Protein AF-A0A9P5M8I9-F1 (afdb_monomer_lite)

Foldseek 3Di:
DQQQDQPAAFLLPSLVVVVVVLLVVQVVCPQPEAEAAEDFAFQDCPPHHHNYPNHDRRLRRRVSNLVSCQVCVVVQQPSGHDRGYYYDYHEQECVVPPRRHCAYNVRHGSHDDDDDDD

pLDDT: mean 92.68, std 5.72, range [70.19, 98.5]

Secondary structure (DSSP, 8-state):
-GGGSTT---GGG-HHHHHHHHHHHHHHTTT--EEEEEE---SSSSS---SSTT---SHHHHHHHHHHHHHTHHHHHHHSSTT-EEEEES-SBTTTSTTT-SB-TTS-BSS-------

Structure (mmCIF, N/CA/C/O backbone):
data_AF-A0A9P5M8I9-F1
#
_entry.id   AF-A0A9P5M8I9-F1
#
loop_
_atom_site.group_PDB
_atom_site.id
_atom_site.type_symbol
_atom_site.label_atom_id
_atom_site.label_alt_id
_atom_site.label_comp_id
_atom_site.label_asym_id
_atom_site.label_entity_id
_atom_site.label_seq_id
_atom_site.pdbx_PDB_ins_code
_atom_site.Cartn_x
_atom_site.Cartn_y
_atom_site.Cartn_z
_atom_site.occupancy
_atom_site.B_iso_or_equiv
_atom_site.auth_seq_id
_atom_site.auth_comp_id
_atom_site.auth_asym_id
_atom_site.auth_atom_id
_atom_site.pdbx_PDB_model_num
ATOM 1 N N . LEU A 1 1 ? 3.086 4.952 5.890 1.00 80.50 1 LEU A N 1
ATOM 2 C CA . LEU A 1 1 ? 3.570 4.761 4.497 1.00 80.50 1 LEU A CA 1
ATOM 3 C C . LEU A 1 1 ? 4.661 3.689 4.484 1.00 80.50 1 LEU A C 1
ATOM 5 O O . LEU A 1 1 ? 5.809 4.020 4.764 1.00 80.50 1 LEU A O 1
ATOM 9 N N . PRO A 1 2 ? 4.334 2.416 4.199 1.00 94.44 2 PRO A N 1
ATOM 10 C CA . PRO A 1 2 ? 5.275 1.305 4.375 1.00 94.44 2 PRO A CA 1
ATOM 11 C C . PRO A 1 2 ? 6.590 1.431 3.600 1.00 94.44 2 PRO A C 1
ATOM 13 O O . PRO A 1 2 ? 7.622 1.040 4.127 1.00 94.44 2 PRO A O 1
ATOM 16 N N . PHE A 1 3 ? 6.592 2.037 2.406 1.00 96.31 3 PHE A N 1
ATOM 17 C CA . PHE A 1 3 ? 7.821 2.260 1.630 1.00 96.31 3 PHE A CA 1
ATOM 18 C C . PHE A 1 3 ? 8.871 3.104 2.373 1.00 96.31 3 PHE A C 1
ATOM 20 O O . PHE A 1 3 ? 10.069 2.880 2.214 1.00 96.31 3 PHE A O 1
ATOM 27 N N . LEU A 1 4 ? 8.440 4.057 3.203 1.00 94.06 4 LEU A N 1
ATOM 28 C CA . LEU A 1 4 ? 9.334 4.946 3.953 1.00 94.06 4 LEU A CA 1
ATOM 29 C C . LEU A 1 4 ? 9.826 4.324 5.270 1.00 94.06 4 LEU A C 1
ATOM 31 O O . LEU A 1 4 ? 10.672 4.910 5.940 1.00 94.06 4 LEU A O 1
ATOM 35 N N . SER A 1 5 ? 9.321 3.146 5.645 1.00 94.50 5 SER A N 1
ATOM 36 C CA . SER A 1 5 ? 9.753 2.446 6.855 1.00 94.50 5 SER A CA 1
ATOM 37 C C . SER A 1 5 ? 11.212 1.990 6.753 1.00 94.50 5 SER A C 1
ATOM 39 O O . SER A 1 5 ? 11.666 1.523 5.707 1.00 94.50 5 SER A O 1
ATOM 41 N N . GLY A 1 6 ? 11.930 2.020 7.880 1.00 95.38 6 GLY A N 1
ATOM 42 C CA . GLY A 1 6 ? 13.270 1.432 7.996 1.00 95.38 6 GLY A CA 1
ATOM 43 C C . GLY A 1 6 ? 13.301 -0.093 7.811 1.00 95.38 6 GLY A C 1
ATOM 44 O O . GLY A 1 6 ? 14.369 -0.655 7.590 1.00 95.38 6 GLY A O 1
ATOM 45 N N . SER A 1 7 ? 12.145 -0.766 7.857 1.00 95.38 7 SER A N 1
ATOM 46 C CA . SER A 1 7 ? 12.003 -2.209 7.613 1.00 95.38 7 SER A CA 1
ATOM 47 C C . SER A 1 7 ? 11.470 -2.561 6.217 1.00 95.38 7 SER A C 1
ATOM 49 O O . SER A 1 7 ? 11.213 -3.732 5.940 1.00 95.38 7 SER A O 1
ATOM 51 N N . ALA A 1 8 ? 11.291 -1.578 5.329 1.00 97.69 8 ALA A N 1
ATOM 52 C CA . ALA A 1 8 ? 10.683 -1.793 4.019 1.00 97.69 8 ALA A CA 1
ATOM 53 C C . ALA A 1 8 ? 11.504 -2.742 3.124 1.00 97.69 8 ALA A C 1
ATOM 55 O O . ALA A 1 8 ? 12.734 -2.649 3.065 1.00 97.69 8 ALA A O 1
ATOM 56 N N . THR A 1 9 ? 10.817 -3.626 2.391 1.00 98.38 9 THR A N 1
ATOM 57 C CA . THR A 1 9 ? 11.413 -4.526 1.384 1.00 98.38 9 THR A CA 1
ATOM 58 C C . THR A 1 9 ? 10.666 -4.448 0.051 1.00 98.38 9 THR A C 1
ATOM 60 O O . THR A 1 9 ? 11.119 -3.797 -0.880 1.00 98.38 9 THR A O 1
ATOM 63 N N . THR A 1 10 ? 9.480 -5.039 -0.053 1.00 98.50 10 THR A N 1
ATOM 64 C CA . THR A 1 10 ? 8.616 -4.993 -1.244 1.00 98.50 10 THR A CA 1
ATOM 65 C C . THR A 1 10 ? 7.193 -4.650 -0.833 1.00 98.50 10 THR A C 1
ATOM 67 O O . THR A 1 10 ? 6.816 -4.852 0.323 1.00 98.50 10 THR A O 1
ATOM 70 N N . GLY A 1 11 ? 6.383 -4.157 -1.771 1.00 97.94 11 GLY A N 1
ATOM 71 C CA . GLY A 1 11 ? 4.992 -3.823 -1.468 1.00 97.94 11 GLY A CA 1
ATOM 72 C C . GLY A 1 11 ? 4.157 -5.031 -1.050 1.00 97.94 11 GLY A C 1
ATOM 73 O O . GLY A 1 11 ? 3.353 -4.920 -0.132 1.00 97.94 11 GLY A O 1
ATOM 74 N N . SER A 1 12 ? 4.421 -6.212 -1.615 1.00 98.19 12 SER A N 1
ATOM 75 C CA . SER A 1 12 ? 3.762 -7.463 -1.215 1.00 98.19 12 SER A CA 1
ATOM 76 C C . SER A 1 12 ? 4.118 -7.923 0.205 1.00 98.19 12 SER A C 1
ATOM 78 O O . SER A 1 12 ? 3.385 -8.703 0.801 1.00 98.19 12 SER A O 1
ATOM 80 N N . ALA A 1 13 ? 5.233 -7.449 0.767 1.00 98.19 13 ALA A N 1
ATOM 81 C CA . ALA A 1 13 ? 5.677 -7.788 2.120 1.00 98.19 13 ALA A CA 1
ATOM 82 C C . ALA A 1 13 ? 5.304 -6.719 3.164 1.00 98.19 13 ALA A C 1
ATOM 84 O O . ALA A 1 13 ? 5.739 -6.794 4.312 1.00 98.19 13 ALA A O 1
ATOM 85 N N . ALA A 1 14 ? 4.527 -5.703 2.784 1.00 97.69 14 ALA A N 1
ATOM 86 C CA . ALA A 1 14 ? 4.284 -4.531 3.619 1.00 97.69 14 ALA A CA 1
ATOM 87 C C . ALA A 1 14 ? 3.163 -4.706 4.661 1.00 97.69 14 ALA A C 1
ATOM 89 O O . ALA A 1 14 ? 3.017 -3.844 5.533 1.00 97.69 14 ALA A O 1
ATOM 90 N N . TRP A 1 15 ? 2.395 -5.805 4.613 1.00 97.06 15 TRP A N 1
ATOM 91 C CA . TRP A 1 15 ? 1.278 -6.032 5.538 1.00 97.06 15 TRP A CA 1
ATOM 92 C C . TRP A 1 15 ? 1.672 -5.952 7.020 1.00 97.06 15 TRP A C 1
ATOM 94 O O . TRP A 1 15 ? 1.024 -5.192 7.736 1.00 97.06 15 TRP A O 1
ATOM 104 N N . PRO A 1 16 ? 2.745 -6.612 7.509 1.00 96.12 16 PRO A N 1
ATOM 105 C CA . PRO A 1 16 ? 3.112 -6.533 8.925 1.00 96.12 16 PRO A CA 1
ATOM 106 C C . PRO A 1 16 ? 3.387 -5.100 9.400 1.00 96.12 16 PRO A C 1
ATOM 108 O O . PRO A 1 16 ? 3.043 -4.745 10.528 1.00 96.12 16 PRO A O 1
ATOM 111 N N . SER A 1 17 ? 3.958 -4.256 8.530 1.00 95.44 17 SER A N 1
ATOM 112 C CA . SER A 1 17 ? 4.181 -2.839 8.837 1.00 95.44 17 SER A CA 1
ATOM 113 C C . SER A 1 17 ? 2.853 -2.099 8.980 1.00 95.44 17 SER A C 1
ATOM 115 O O . SER A 1 17 ? 2.638 -1.430 9.986 1.00 95.44 17 SER A O 1
ATOM 117 N N . LEU A 1 18 ? 1.945 -2.246 8.007 1.00 95.44 18 LEU A N 1
ATOM 118 C CA . LEU A 1 18 ? 0.643 -1.583 8.064 1.00 95.44 18 LEU A CA 1
ATOM 119 C C . LEU A 1 18 ? -0.197 -2.088 9.242 1.00 95.44 18 LEU A C 1
ATOM 121 O O . LEU A 1 18 ? -0.812 -1.290 9.939 1.00 95.44 18 LEU A O 1
ATOM 125 N N . GLN A 1 19 ? -0.208 -3.394 9.496 1.00 94.69 19 GLN A N 1
ATOM 126 C CA . GLN A 1 19 ? -0.959 -3.991 10.595 1.00 94.69 19 GLN A CA 1
ATOM 127 C C . GLN A 1 19 ? -0.505 -3.440 11.954 1.00 94.69 19 GLN A C 1
ATOM 129 O O . GLN A 1 19 ? -1.345 -3.133 12.802 1.00 94.69 19 GLN A O 1
ATOM 134 N N . SER A 1 20 ? 0.808 -3.278 12.156 1.00 93.81 20 SER A N 1
ATOM 135 C CA . SER A 1 20 ? 1.360 -2.663 13.367 1.00 93.81 20 SER A CA 1
ATOM 136 C C . SER A 1 20 ? 0.895 -1.212 13.527 1.00 93.81 20 SER A C 1
ATOM 138 O O . SER A 1 20 ? 0.405 -0.842 14.597 1.00 93.81 20 SER A O 1
ATOM 140 N N . ASP A 1 21 ? 0.981 -0.414 12.459 1.00 93.69 21 ASP A N 1
ATOM 141 C CA . ASP A 1 21 ? 0.536 0.984 12.461 1.00 93.69 21 ASP A CA 1
ATOM 142 C C . ASP A 1 21 ? -0.967 1.081 12.768 1.00 93.69 21 ASP A C 1
ATOM 144 O O . ASP A 1 21 ? -1.387 1.823 13.656 1.00 93.69 21 ASP A O 1
ATOM 148 N N . LEU A 1 22 ? -1.797 0.285 12.087 1.00 93.44 22 LEU A N 1
ATOM 149 C CA . LEU A 1 22 ? -3.248 0.274 12.278 1.00 93.44 22 LEU A CA 1
ATOM 150 C C . LEU A 1 22 ? -3.652 -0.181 13.682 1.00 93.44 22 LEU A C 1
ATOM 152 O O . LEU A 1 22 ? -4.595 0.370 14.251 1.00 93.44 22 LEU A O 1
ATOM 156 N N . LYS A 1 23 ? -2.938 -1.147 14.271 1.00 91.69 23 LYS A N 1
ATOM 157 C CA . LYS A 1 23 ? -3.157 -1.562 15.662 1.00 91.69 23 LYS A CA 1
ATOM 158 C C . LYS A 1 23 ? -2.894 -0.407 16.625 1.00 91.69 23 LYS A C 1
ATOM 160 O O . LYS A 1 23 ? -3.700 -0.180 17.527 1.00 91.69 23 LYS A O 1
ATOM 165 N N . TRP A 1 24 ? -1.806 0.333 16.422 1.00 93.19 24 TRP A N 1
ATOM 166 C CA . TRP A 1 24 ? -1.502 1.511 17.231 1.00 93.19 24 TRP A CA 1
ATOM 167 C C . TRP A 1 24 ? -2.576 2.592 17.059 1.00 93.19 24 TRP A C 1
ATOM 169 O O . TRP A 1 24 ? -3.143 3.051 18.050 1.00 93.19 24 TRP A O 1
ATOM 179 N N . PHE A 1 25 ? -2.950 2.932 15.820 1.00 92.31 25 PHE A N 1
ATOM 180 C CA . PHE A 1 25 ? -3.997 3.925 15.553 1.00 92.31 25 PHE A CA 1
ATOM 181 C C . PHE A 1 25 ? -5.361 3.515 16.113 1.00 92.31 25 PHE A C 1
ATOM 183 O O . PHE A 1 25 ? -6.083 4.370 16.617 1.00 92.31 25 PHE A O 1
ATOM 190 N N . SER A 1 26 ? -5.711 2.226 16.086 1.00 91.19 26 SER A N 1
ATOM 191 C CA . SER A 1 26 ? -6.955 1.726 16.681 1.00 91.19 26 SER A CA 1
ATOM 192 C C . SER A 1 26 ? -7.024 2.040 18.179 1.00 91.19 26 SER A C 1
ATOM 194 O O . SER A 1 26 ? -8.036 2.571 18.642 1.00 91.19 26 SER A O 1
ATOM 196 N N . GLN A 1 27 ? -5.917 1.860 18.910 1.00 91.81 27 GLN A N 1
ATOM 197 C CA . GLN A 1 27 ? -5.811 2.214 20.333 1.00 91.81 27 GLN A CA 1
ATOM 198 C C . GLN A 1 27 ? -5.938 3.724 20.585 1.00 91.81 27 GLN A C 1
ATOM 200 O O . GLN A 1 27 ? -6.467 4.119 21.619 1.00 91.81 27 GLN A O 1
ATOM 205 N N . GLN A 1 28 ? -5.503 4.565 19.641 1.00 92.06 28 GLN A N 1
ATOM 206 C CA . GLN A 1 28 ? -5.613 6.029 19.746 1.00 92.06 28 GLN A CA 1
ATOM 207 C C . GLN A 1 28 ? -6.951 6.583 19.234 1.00 92.06 28 GLN A C 1
ATOM 209 O O . GLN A 1 28 ? -7.309 7.727 19.509 1.00 92.06 28 GLN A O 1
ATOM 214 N N . SER A 1 29 ? -7.700 5.795 18.461 1.00 89.38 29 SER A N 1
ATOM 215 C CA . SER A 1 29 ? -8.877 6.273 17.731 1.00 89.38 29 SER A CA 1
ATOM 216 C C . SER A 1 29 ? -10.065 6.622 18.630 1.00 89.38 29 SER A C 1
ATOM 218 O O . SER A 1 29 ? -10.975 7.322 18.183 1.00 89.38 29 SER A O 1
ATOM 220 N N . ASN A 1 30 ? -10.104 6.119 19.871 1.00 87.56 30 ASN A N 1
ATOM 221 C CA . ASN A 1 30 ? -11.270 6.198 20.760 1.00 87.56 30 ASN A CA 1
ATOM 222 C C . ASN A 1 30 ? -12.572 5.748 20.064 1.00 87.56 30 ASN A C 1
ATOM 224 O O . ASN A 1 30 ? -13.626 6.368 20.209 1.00 87.56 30 ASN A O 1
ATOM 228 N N . GLY A 1 31 ? -12.486 4.696 19.241 1.00 85.38 31 GLY A N 1
ATOM 229 C CA . GLY A 1 31 ? -13.616 4.142 18.491 1.00 85.38 31 GLY A CA 1
ATOM 230 C C . GLY A 1 31 ? -14.030 4.947 17.252 1.00 85.38 31 GLY A C 1
ATOM 231 O O . GLY A 1 31 ? -15.056 4.633 16.644 1.00 85.38 31 GLY A O 1
ATOM 232 N N . LYS A 1 32 ? -13.268 5.979 16.863 1.00 87.31 32 LYS A N 1
ATOM 233 C CA . LYS A 1 32 ? -13.470 6.708 15.602 1.00 87.31 32 LYS A CA 1
ATOM 234 C C . LYS A 1 32 ? -13.019 5.864 14.408 1.00 87.31 32 LYS A C 1
ATOM 236 O O . LYS A 1 32 ? -12.157 4.997 14.519 1.00 87.31 32 LYS A O 1
ATOM 241 N N . LYS A 1 33 ? -13.597 6.162 13.243 1.00 88.50 33 LYS A N 1
ATOM 242 C CA . LYS A 1 33 ? -13.195 5.557 11.973 1.00 88.50 33 LYS A CA 1
ATOM 243 C C . LYS A 1 33 ? -11.771 5.983 11.609 1.00 88.50 33 LYS A C 1
ATOM 245 O O . LYS A 1 33 ? -11.413 7.145 11.793 1.00 88.50 33 LYS A O 1
ATOM 250 N N . ILE A 1 34 ? -11.001 5.053 11.056 1.0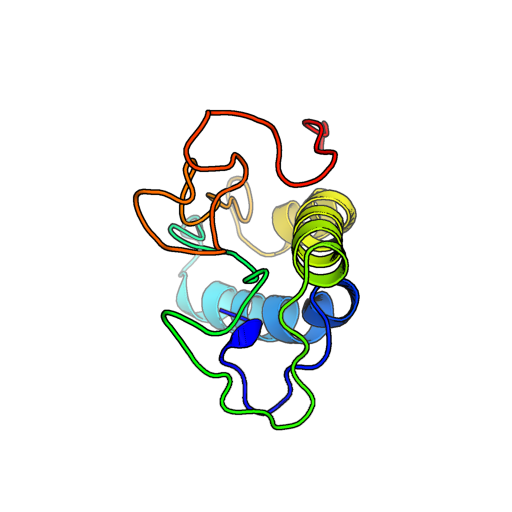0 91.69 34 ILE A N 1
ATOM 251 C CA . ILE A 1 34 ? -9.659 5.308 10.531 1.00 91.69 34 ILE A CA 1
ATOM 252 C C . ILE A 1 34 ? -9.733 5.279 9.004 1.00 91.69 34 ILE A C 1
ATOM 254 O O . ILE A 1 34 ? -10.302 4.361 8.413 1.00 91.69 34 ILE A O 1
ATOM 258 N N . THR A 1 35 ? -9.136 6.281 8.368 1.00 92.38 35 THR A N 1
ATOM 259 C CA . THR A 1 35 ? -8.991 6.346 6.914 1.00 92.38 35 THR A CA 1
ATOM 260 C C . THR A 1 35 ? -7.543 6.675 6.597 1.00 92.38 35 THR A C 1
ATOM 262 O O . THR A 1 35 ? -7.033 7.698 7.047 1.00 92.38 35 THR A O 1
ATOM 265 N N . LEU A 1 36 ? -6.889 5.826 5.809 1.00 93.56 36 LEU A N 1
ATOM 266 C CA . LEU A 1 36 ? -5.602 6.143 5.206 1.00 93.56 36 LEU A CA 1
ATOM 267 C C . LEU A 1 36 ? -5.870 7.111 4.054 1.00 93.56 36 LEU A C 1
ATOM 269 O O . LEU A 1 36 ? -6.345 6.702 2.997 1.00 93.56 36 LEU A O 1
ATOM 273 N N . THR A 1 37 ? -5.641 8.400 4.283 1.00 93.56 37 THR A N 1
ATOM 274 C CA . THR A 1 37 ? -5.898 9.441 3.276 1.00 93.56 37 THR A CA 1
ATOM 275 C C . THR A 1 37 ? -4.899 9.394 2.129 1.00 93.56 37 THR A C 1
ATOM 277 O O . THR A 1 37 ? -5.234 9.803 1.026 1.00 93.56 37 THR A O 1
ATOM 280 N N . GLU A 1 38 ? -3.705 8.858 2.379 1.00 91.00 38 GLU A N 1
ATOM 281 C CA . GLU A 1 38 ? -2.658 8.670 1.382 1.00 91.00 38 GLU A CA 1
ATOM 282 C C . GLU A 1 38 ? -1.931 7.350 1.645 1.00 91.00 38 GLU A C 1
ATOM 284 O O . GLU A 1 38 ? -1.364 7.120 2.719 1.00 91.00 38 GLU A O 1
ATOM 289 N N . THR A 1 39 ? -1.931 6.462 0.656 1.00 94.38 39 THR A N 1
ATOM 290 C CA . THR A 1 39 ? -1.088 5.268 0.659 1.00 94.38 39 THR A CA 1
ATOM 291 C C . THR A 1 39 ? -0.625 4.933 -0.747 1.00 94.38 39 THR A C 1
ATOM 293 O O . THR A 1 39 ? -1.331 5.168 -1.718 1.00 94.38 39 THR A O 1
ATOM 296 N N . GLY A 1 40 ? 0.565 4.364 -0.873 1.00 95.12 40 GLY A N 1
ATOM 297 C CA . GLY A 1 40 ? 1.110 3.987 -2.164 1.00 95.12 40 GLY A CA 1
ATOM 298 C C . GLY A 1 40 ? 2.466 3.326 -2.014 1.00 95.12 40 GLY A C 1
ATOM 299 O O . GLY A 1 40 ? 3.100 3.387 -0.954 1.00 95.12 40 GLY A O 1
ATOM 300 N N . TRP A 1 41 ? 2.905 2.697 -3.095 1.00 97.12 41 TRP A N 1
ATOM 301 C CA . TRP A 1 41 ? 4.257 2.182 -3.213 1.00 97.12 41 TRP A CA 1
ATOM 302 C C . TRP A 1 41 ? 4.826 2.597 -4.568 1.00 97.12 41 TRP A C 1
ATOM 304 O O . TRP A 1 41 ? 4.205 2.307 -5.596 1.00 97.12 41 TRP A O 1
ATOM 314 N N . PRO A 1 42 ? 5.979 3.280 -4.595 1.00 96.50 42 PRO A N 1
ATOM 315 C CA . PRO A 1 42 ? 6.490 3.848 -5.826 1.00 96.50 42 PRO A CA 1
ATOM 316 C C . PRO A 1 42 ? 7.051 2.807 -6.787 1.00 96.50 42 PRO A C 1
ATOM 318 O O . PRO A 1 42 ? 7.608 1.780 -6.393 1.00 96.50 42 PRO A O 1
ATOM 321 N N . ARG A 1 43 ? 7.015 3.150 -8.072 1.00 96.31 43 ARG A N 1
ATOM 32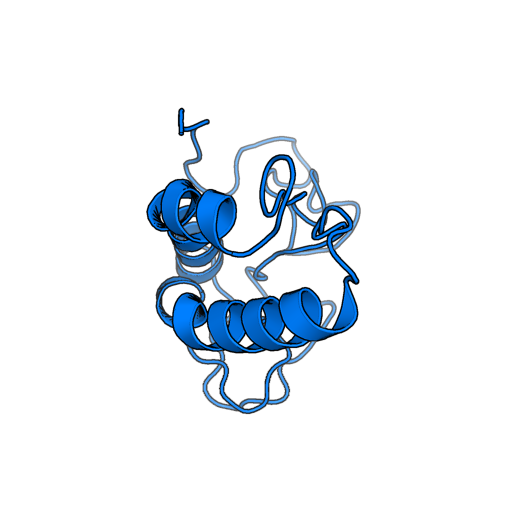2 C CA . ARG A 1 43 ? 7.649 2.389 -9.152 1.00 96.31 43 ARG A CA 1
ATOM 323 C C . ARG A 1 43 ? 9.080 2.833 -9.458 1.00 96.31 43 ARG A C 1
ATOM 325 O O . ARG A 1 43 ? 9.785 2.121 -10.163 1.00 96.31 43 ARG A O 1
ATOM 332 N N . ASN A 1 44 ? 9.513 3.978 -8.929 1.00 95.12 44 ASN A N 1
ATOM 333 C CA . ASN A 1 44 ? 10.877 4.506 -9.024 1.00 95.12 44 ASN A CA 1
ATOM 334 C C . ASN A 1 44 ? 11.211 5.359 -7.779 1.00 95.12 44 ASN A C 1
ATOM 336 O O . ASN A 1 44 ? 10.371 5.540 -6.910 1.00 95.12 44 ASN A O 1
ATOM 340 N N . THR A 1 45 ? 12.425 5.892 -7.665 1.00 95.69 45 THR A N 1
ATOM 341 C CA . THR A 1 45 ? 12.822 6.736 -6.518 1.00 95.69 45 THR A CA 1
ATOM 342 C C . THR A 1 45 ? 13.095 8.184 -6.926 1.00 95.69 45 THR A C 1
ATOM 344 O O . THR A 1 45 ? 14.029 8.791 -6.400 1.00 95.69 45 THR A O 1
ATOM 347 N N . ALA A 1 46 ? 12.367 8.707 -7.919 1.00 93.44 46 ALA A N 1
ATOM 348 C CA . ALA A 1 46 ? 12.564 10.071 -8.412 1.00 93.44 46 ALA A CA 1
ATOM 349 C C . ALA A 1 46 ? 12.197 11.113 -7.344 1.00 93.44 46 ALA A C 1
ATOM 351 O O . ALA A 1 46 ? 12.982 12.022 -7.095 1.00 93.44 46 ALA A O 1
ATOM 352 N N . GLU A 1 47 ? 11.060 10.918 -6.669 1.00 93.31 47 GLU A N 1
ATOM 353 C CA . GLU A 1 47 ? 10.566 11.842 -5.640 1.00 93.31 47 GLU A CA 1
ATOM 354 C C . GLU A 1 47 ? 11.118 11.529 -4.249 1.00 93.31 47 GLU A C 1
ATOM 356 O O . GLU A 1 47 ? 11.688 12.387 -3.573 1.00 93.31 47 GLU A O 1
ATOM 361 N N . TRP A 1 48 ? 10.994 10.272 -3.816 1.00 90.94 48 TRP A N 1
ATOM 362 C CA . TRP A 1 48 ? 11.390 9.867 -2.471 1.00 90.94 48 TRP A CA 1
ATOM 363 C C . TRP A 1 48 ? 12.262 8.620 -2.470 1.00 90.94 48 TRP A C 1
ATOM 365 O O . TRP A 1 48 ? 12.077 7.676 -3.242 1.00 90.94 48 TRP A O 1
ATOM 375 N N . LYS A 1 49 ? 13.206 8.609 -1.527 1.00 93.94 49 LYS A N 1
ATOM 376 C CA . LYS A 1 49 ? 14.021 7.443 -1.190 1.00 93.94 49 LYS A CA 1
ATOM 377 C C . LYS A 1 49 ? 13.467 6.788 0.068 1.00 93.94 49 LYS A C 1
ATOM 379 O O . LYS A 1 49 ? 12.992 7.469 0.974 1.00 93.94 49 LYS A O 1
ATOM 384 N N . SER A 1 50 ? 13.555 5.464 0.130 1.00 95.25 50 SER A N 1
ATOM 385 C CA . SER A 1 50 ? 13.236 4.732 1.353 1.00 95.25 50 SER A CA 1
ATOM 386 C C . SER A 1 50 ? 14.317 4.940 2.416 1.00 95.25 50 SER A C 1
ATOM 388 O O . SER A 1 50 ? 15.493 5.115 2.093 1.00 95.25 50 SER A O 1
ATOM 390 N N . ALA A 1 51 ? 13.925 4.846 3.688 1.00 94.25 51 ALA A N 1
ATOM 391 C CA . ALA A 1 51 ? 14.858 4.721 4.805 1.00 94.25 51 ALA A CA 1
ATOM 392 C C . ALA A 1 51 ? 15.526 3.330 4.869 1.00 94.25 51 ALA A C 1
ATOM 394 O O . ALA A 1 51 ? 16.537 3.159 5.548 1.00 94.25 51 ALA A O 1
ATOM 395 N N . SER A 1 52 ? 14.978 2.333 4.167 1.00 97.12 52 SER A N 1
ATOM 396 C CA . SER A 1 52 ? 15.536 0.985 4.068 1.00 97.12 52 SER A CA 1
ATOM 397 C C . SER A 1 52 ? 16.319 0.804 2.770 1.00 97.12 52 SER A C 1
ATOM 399 O O . SER A 1 52 ? 15.799 1.012 1.675 1.00 97.12 52 SER A O 1
ATOM 401 N N . LYS A 1 53 ? 17.549 0.288 2.876 1.00 96.75 53 LYS A N 1
ATOM 402 C CA . LYS A 1 53 ? 18.351 -0.138 1.713 1.00 96.75 53 LYS A CA 1
ATOM 403 C C . LYS A 1 53 ? 17.758 -1.339 0.962 1.00 96.75 53 LYS A C 1
ATOM 405 O O . LYS A 1 53 ? 18.185 -1.627 -0.148 1.00 96.75 53 LYS A O 1
ATOM 410 N N . ASN A 1 54 ? 16.827 -2.060 1.590 1.00 97.94 54 ASN A N 1
ATOM 411 C CA . ASN A 1 54 ? 16.205 -3.254 1.023 1.00 97.94 54 ASN A CA 1
ATOM 412 C C . ASN A 1 54 ? 14.891 -2.932 0.296 1.00 97.94 54 ASN A C 1
ATOM 414 O O . ASN A 1 54 ? 14.290 -3.836 -0.279 1.00 97.94 54 ASN A O 1
ATOM 418 N N . ALA A 1 55 ? 14.421 -1.682 0.354 1.00 98.12 55 ALA A N 1
ATOM 419 C CA . ALA A 1 55 ? 13.174 -1.285 -0.274 1.00 98.12 55 ALA A CA 1
ATOM 420 C C . ALA A 1 55 ? 13.309 -1.247 -1.800 1.00 98.12 55 ALA A C 1
ATOM 422 O O . ALA A 1 55 ? 14.178 -0.573 -2.350 1.00 98.12 55 ALA A O 1
ATOM 423 N N . VAL A 1 56 ? 12.401 -1.933 -2.486 1.00 98.31 56 VAL A N 1
ATOM 424 C CA . VAL 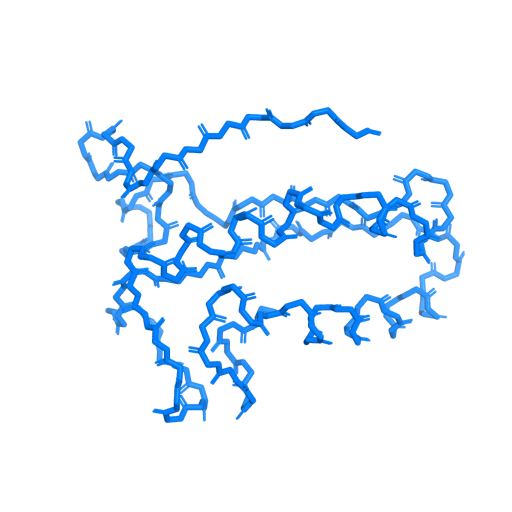A 1 56 ? 12.383 -2.054 -3.942 1.00 98.31 56 VAL A CA 1
ATOM 425 C C . VAL A 1 56 ? 11.252 -1.207 -4.508 1.00 98.31 56 VAL A C 1
ATOM 427 O O . VAL A 1 56 ? 10.083 -1.586 -4.411 1.00 98.31 56 VAL A O 1
ATOM 430 N N . ALA A 1 57 ? 11.590 -0.078 -5.130 1.00 97.69 57 ALA A N 1
ATOM 431 C CA . ALA A 1 57 ? 10.655 0.699 -5.940 1.00 97.69 57 ALA A CA 1
ATOM 432 C C . ALA A 1 57 ? 10.569 0.091 -7.351 1.00 97.69 57 ALA A C 1
ATOM 434 O O . ALA A 1 57 ? 11.559 0.068 -8.079 1.00 97.69 57 ALA A O 1
ATOM 435 N N . SER A 1 58 ? 9.409 -0.457 -7.712 1.00 97.75 58 SER A N 1
ATOM 436 C CA . SER A 1 58 ? 9.169 -1.104 -9.009 1.00 97.75 58 SER A CA 1
ATOM 437 C C . SER A 1 58 ? 7.671 -1.252 -9.277 1.00 97.75 58 SER A C 1
ATOM 439 O O . SER A 1 58 ? 6.862 -1.187 -8.348 1.00 97.75 58 SER A O 1
ATOM 441 N N . THR A 1 59 ? 7.288 -1.497 -10.535 1.00 97.25 59 THR A N 1
ATOM 442 C CA . THR A 1 59 ? 5.896 -1.8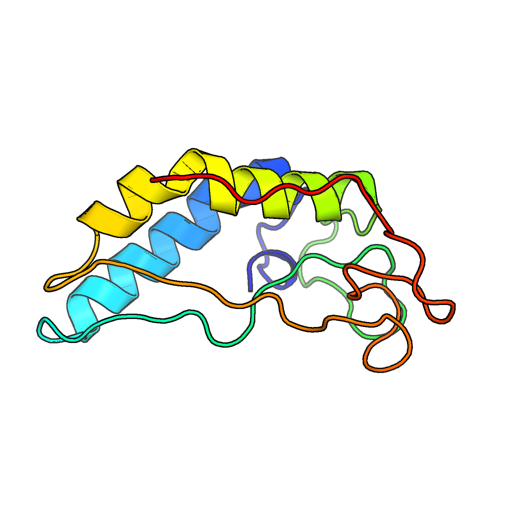26 -10.896 1.00 97.25 59 THR A CA 1
ATOM 443 C C . THR A 1 59 ? 5.364 -3.009 -10.091 1.00 97.25 59 THR A C 1
ATOM 445 O O . THR A 1 59 ? 4.287 -2.907 -9.515 1.00 97.25 59 THR A O 1
ATOM 448 N N . SER A 1 60 ? 6.145 -4.086 -9.963 1.00 97.88 60 SER A N 1
ATOM 449 C CA . SER A 1 60 ? 5.737 -5.278 -9.211 1.00 97.88 60 SER A CA 1
ATOM 450 C C . SER A 1 60 ? 5.546 -5.005 -7.720 1.00 97.88 60 SER A C 1
ATOM 452 O O . SER A 1 60 ? 4.623 -5.540 -7.117 1.00 97.88 60 SER A O 1
ATOM 454 N N . SER A 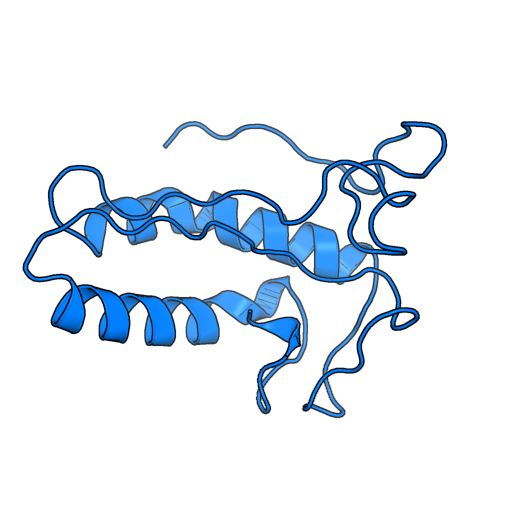1 61 ? 6.376 -4.154 -7.107 1.00 98.00 61 SER A N 1
ATOM 455 C CA . SER A 1 61 ? 6.150 -3.760 -5.714 1.00 98.00 61 SER A CA 1
ATOM 456 C C . SER A 1 61 ? 4.917 -2.864 -5.565 1.00 98.00 61 SER A C 1
ATOM 458 O O . SER A 1 61 ? 4.201 -2.995 -4.579 1.00 98.00 61 SER A O 1
ATOM 460 N N . SER A 1 62 ? 4.646 -1.979 -6.531 1.00 97.06 62 SER A N 1
ATOM 461 C CA . SER A 1 62 ? 3.446 -1.130 -6.530 1.00 97.06 62 SER A CA 1
ATOM 462 C C . SER A 1 62 ? 2.159 -1.955 -6.604 1.00 97.06 62 SER A C 1
ATOM 464 O O . SER A 1 62 ? 1.286 -1.829 -5.744 1.00 97.06 62 SER A O 1
ATOM 466 N N . GLU A 1 63 ? 2.104 -2.892 -7.551 1.00 97.00 63 GLU A N 1
ATOM 467 C CA . GLU A 1 63 ? 1.017 -3.864 -7.682 1.00 97.00 63 GLU A CA 1
ATOM 468 C C . GLU A 1 63 ? 0.901 -4.754 -6.437 1.00 97.00 63 GLU A C 1
ATOM 470 O O . GLU A 1 63 ? -0.189 -4.945 -5.903 1.00 97.00 63 GLU A O 1
ATOM 475 N N . GLY A 1 64 ? 2.029 -5.241 -5.912 1.00 97.50 64 GLY A N 1
ATOM 476 C CA . GLY A 1 64 ? 2.061 -6.036 -4.687 1.00 97.50 64 GLY A CA 1
ATOM 477 C C . GLY A 1 64 ? 1.479 -5.295 -3.483 1.00 97.50 64 GLY A C 1
ATOM 478 O O . GLY A 1 64 ? 0.786 -5.905 -2.673 1.00 97.50 64 GLY A O 1
ATOM 479 N N . TRP A 1 65 ? 1.704 -3.983 -3.379 1.00 97.12 65 TRP A N 1
ATOM 480 C CA . TRP A 1 65 ? 1.107 -3.176 -2.317 1.00 97.12 65 TRP A CA 1
ATOM 481 C C . TRP A 1 65 ? -0.407 -3.015 -2.479 1.00 97.12 65 TRP A C 1
ATOM 483 O O . TRP A 1 65 ? -1.147 -3.169 -1.509 1.00 97.12 65 TRP A O 1
ATOM 493 N N . MET A 1 66 ? -0.876 -2.764 -3.704 1.00 95.50 66 MET A N 1
ATOM 494 C CA . MET A 1 66 ? -2.309 -2.742 -4.012 1.00 95.50 66 MET A CA 1
ATOM 495 C C . MET A 1 66 ? -2.977 -4.079 -3.656 1.00 95.50 66 MET A C 1
ATOM 497 O O . MET A 1 66 ? -4.043 -4.099 -3.044 1.00 95.50 66 MET A O 1
ATOM 501 N N . ASN A 1 67 ? -2.325 -5.197 -3.983 1.00 95.81 67 ASN A N 1
ATOM 502 C CA . ASN A 1 67 ? -2.820 -6.529 -3.645 1.00 95.81 67 ASN A CA 1
ATOM 503 C C . ASN A 1 67 ? -2.877 -6.740 -2.132 1.00 95.81 67 ASN A C 1
ATOM 505 O O . ASN A 1 67 ? -3.906 -7.177 -1.647 1.00 95.81 67 ASN A O 1
ATOM 509 N N . VAL A 1 68 ? -1.865 -6.326 -1.363 1.00 96.12 68 VAL A N 1
ATOM 510 C CA . VAL A 1 68 ? -1.923 -6.379 0.111 1.00 96.12 68 VAL A CA 1
ATOM 511 C C . VAL A 1 68 ? -3.120 -5.600 0.666 1.00 96.12 68 VAL A C 1
ATOM 513 O O . VAL A 1 68 ? -3.817 -6.097 1.550 1.00 96.12 68 VAL A O 1
ATOM 516 N N . LEU A 1 69 ? -3.388 -4.396 0.153 1.00 95.06 69 LEU A N 1
ATOM 517 C CA . LEU A 1 69 ? -4.544 -3.598 0.574 1.00 95.06 69 LEU A CA 1
ATOM 518 C C . LEU A 1 69 ? -5.878 -4.290 0.251 1.00 95.06 69 LEU A C 1
ATOM 520 O O . LEU A 1 69 ? -6.821 -4.213 1.041 1.00 95.06 69 LEU A O 1
ATOM 524 N N . ASN A 1 70 ? -5.955 -4.964 -0.894 1.00 94.25 70 ASN A N 1
ATOM 525 C CA . ASN A 1 70 ? -7.135 -5.711 -1.313 1.00 94.25 70 ASN A CA 1
ATOM 526 C C . ASN A 1 70 ? -7.305 -7.017 -0.523 1.00 94.25 70 ASN A C 1
ATOM 528 O O . ASN A 1 70 ? -8.389 -7.274 -0.014 1.00 94.25 70 ASN A O 1
ATOM 532 N N . ASP A 1 71 ? -6.250 -7.811 -0.373 1.00 94.69 71 ASP A N 1
ATOM 533 C CA . ASP A 1 71 ? -6.275 -9.133 0.259 1.00 94.69 71 ASP A CA 1
ATOM 534 C C . ASP A 1 71 ? -6.559 -9.041 1.767 1.00 94.69 71 ASP A C 1
ATOM 536 O O . ASP A 1 71 ? -7.214 -9.912 2.338 1.00 94.69 71 ASP A O 1
ATOM 540 N N . HIS A 1 72 ? -6.138 -7.946 2.410 1.00 94.19 72 HIS A N 1
ATOM 541 C CA . HIS A 1 72 ? -6.361 -7.694 3.837 1.00 94.19 72 HIS A CA 1
ATOM 542 C C . HIS A 1 72 ? -7.529 -6.743 4.130 1.00 94.19 72 HIS A C 1
ATOM 544 O O . HIS A 1 72 ? -7.665 -6.231 5.246 1.00 94.19 72 HIS A O 1
ATOM 550 N N . CYS A 1 73 ? -8.412 -6.497 3.163 1.00 91.94 73 CYS A N 1
ATOM 551 C CA . CYS A 1 73 ? -9.578 -5.639 3.367 1.00 91.94 73 CYS A CA 1
ATOM 552 C C . CYS A 1 73 ? -10.485 -6.119 4.520 1.00 91.94 73 CYS A C 1
ATOM 554 O O . CYS A 1 73 ? -10.965 -5.299 5.303 1.00 91.94 73 CYS A O 1
ATOM 556 N N . SER A 1 74 ? -10.691 -7.433 4.670 1.00 91.69 74 SER A N 1
ATOM 557 C CA . SER A 1 74 ? -11.494 -8.019 5.753 1.00 91.69 74 SER A CA 1
ATOM 558 C C . SER A 1 74 ? -10.836 -7.822 7.118 1.00 91.69 74 SER A C 1
ATOM 560 O O . SER A 1 74 ? -11.509 -7.442 8.077 1.00 91.69 74 SER A O 1
ATOM 562 N N . ASP A 1 75 ? -9.512 -7.981 7.193 1.00 92.94 75 ASP A N 1
ATOM 563 C CA . ASP A 1 75 ? -8.750 -7.702 8.412 1.00 92.94 75 ASP A CA 1
ATOM 564 C C . ASP A 1 75 ? -8.890 -6.225 8.788 1.00 92.94 75 ASP A C 1
ATOM 566 O O . ASP A 1 75 ? -9.265 -5.894 9.912 1.00 92.94 75 ASP A O 1
ATOM 570 N N . MET A 1 76 ? -8.693 -5.325 7.823 1.00 91.88 76 MET A N 1
ATOM 571 C CA . MET A 1 76 ? -8.861 -3.881 7.994 1.00 91.88 76 MET A CA 1
ATOM 572 C C . MET A 1 76 ? -10.273 -3.488 8.443 1.00 91.88 76 MET A C 1
ATOM 574 O O . MET A 1 76 ? -10.426 -2.584 9.271 1.00 91.88 76 MET A O 1
ATOM 578 N N . LYS A 1 77 ? -11.309 -4.193 7.977 1.00 89.19 77 LYS A N 1
ATOM 579 C CA . LYS A 1 77 ? -12.686 -4.002 8.450 1.00 89.19 77 LYS A CA 1
ATOM 580 C C . LYS A 1 77 ? -12.881 -4.353 9.925 1.00 89.19 77 LYS A C 1
ATOM 582 O O . LYS A 1 77 ? -13.761 -3.775 10.558 1.00 89.19 77 LYS A O 1
ATOM 587 N N . SER A 1 78 ? -12.062 -5.253 10.468 1.00 88.56 78 SER A N 1
ATOM 588 C CA . SER A 1 78 ? -12.157 -5.725 11.855 1.00 88.56 78 SER A CA 1
ATOM 589 C C . SER A 1 78 ? -11.340 -4.912 12.875 1.00 88.56 78 SER A C 1
ATOM 591 O O . SER A 1 78 ? -11.633 -4.969 14.066 1.00 88.56 78 SER A O 1
ATOM 593 N N . ILE A 1 79 ? -10.330 -4.143 12.439 1.00 85.12 79 ILE A N 1
ATOM 594 C CA . ILE A 1 79 ? -9.375 -3.459 13.339 1.00 85.12 79 ILE A CA 1
ATOM 595 C C . ILE A 1 79 ? -9.993 -2.282 14.109 1.00 85.12 79 ILE A C 1
ATOM 597 O O . ILE A 1 79 ? -9.611 -2.016 15.252 1.00 85.12 79 ILE A O 1
ATOM 601 N N . ALA A 1 80 ? -10.891 -1.533 13.474 1.00 73.00 80 ALA A N 1
ATOM 602 C CA . ALA A 1 80 ? -11.502 -0.338 14.045 1.00 73.00 80 ALA A CA 1
ATOM 603 C C . ALA A 1 80 ? -13.005 -0.550 14.257 1.00 73.00 80 ALA A C 1
ATOM 605 O O . ALA A 1 80 ? -13.628 -1.384 13.601 1.00 73.00 80 ALA A O 1
ATOM 606 N N . GLY A 1 81 ? -13.599 0.241 15.155 1.00 71.75 81 GLY A N 1
ATOM 607 C CA . GLY A 1 81 ? -15.055 0.302 15.306 1.00 71.75 81 GLY A CA 1
ATOM 608 C C . GLY A 1 81 ? -15.767 0.747 14.015 1.00 71.75 81 GLY A C 1
ATOM 609 O O . GLY A 1 81 ? -15.153 0.903 12.965 1.00 71.75 81 GLY A O 1
ATOM 610 N N . LYS A 1 82 ? -17.088 0.956 14.090 1.00 70.19 82 LYS A N 1
ATOM 611 C CA . LYS A 1 82 ? -17.995 1.469 13.031 1.00 70.19 82 LYS A CA 1
ATOM 612 C C . LY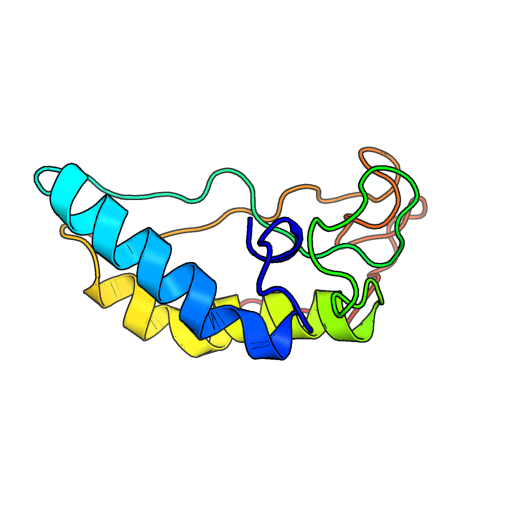S A 1 82 ? -17.387 1.603 11.613 1.00 70.19 82 LYS A C 1
ATOM 614 O O . LYS A 1 82 ? -17.099 2.706 11.149 1.00 70.19 82 LYS A O 1
ATOM 619 N N . GLY A 1 83 ? -17.266 0.477 10.906 1.00 74.94 83 GLY A N 1
ATOM 620 C CA . GLY A 1 83 ? -16.932 0.445 9.477 1.00 74.94 83 GLY A CA 1
ATOM 621 C C . GLY A 1 83 ? -15.454 0.246 9.127 1.00 74.94 83 GLY A C 1
ATOM 622 O O . GLY A 1 83 ? -15.136 0.282 7.939 1.00 74.94 83 GLY A O 1
ATOM 623 N N . GLY A 1 84 ? -14.581 0.016 10.113 1.00 87.00 84 GLY A N 1
ATOM 624 C CA . GLY A 1 84 ? -13.205 -0.425 9.887 1.00 87.00 84 GLY A CA 1
ATOM 625 C C . GLY A 1 84 ? -12.272 0.628 9.289 1.00 87.00 84 GLY A C 1
ATOM 626 O O . GLY A 1 84 ? -12.514 1.833 9.396 1.00 87.00 84 GLY A O 1
ATOM 627 N N . VAL A 1 85 ? -11.186 0.159 8.672 1.00 92.31 85 VAL A N 1
ATOM 628 C CA . VAL A 1 85 ? -10.171 0.996 8.018 1.00 92.31 85 VAL A CA 1
ATOM 629 C C . VAL A 1 85 ? -10.430 1.079 6.512 1.00 92.31 85 VAL A C 1
ATOM 631 O O . VAL A 1 85 ? -10.513 0.057 5.836 1.00 92.31 85 VAL A O 1
ATOM 634 N N . GLY A 1 86 ? -10.539 2.301 5.984 1.00 91.31 86 GLY A N 1
ATOM 635 C CA . GLY A 1 86 ? -10.549 2.575 4.539 1.00 91.31 86 GLY A CA 1
ATOM 636 C C . GLY A 1 86 ? -9.230 3.185 4.062 1.00 91.31 86 GLY A C 1
ATOM 637 O O . GLY A 1 86 ? -8.448 3.670 4.879 1.00 91.31 86 GLY A O 1
ATOM 638 N N . TRP A 1 87 ? -8.990 3.200 2.751 1.00 92.94 87 TRP A N 1
ATOM 639 C CA . TRP A 1 87 ? -7.773 3.773 2.176 1.00 92.94 87 TRP A CA 1
ATOM 640 C C . TRP A 1 87 ? -8.023 4.458 0.831 1.00 92.94 87 TRP A C 1
ATOM 642 O O . TRP A 1 87 ? -8.921 4.072 0.085 1.00 92.94 87 TRP A O 1
ATOM 652 N N . PHE A 1 88 ? -7.203 5.463 0.534 1.00 93.50 88 PHE A N 1
ATOM 653 C CA . PHE A 1 88 ? -7.101 6.109 -0.769 1.00 93.50 88 PHE A CA 1
ATOM 654 C C . PHE A 1 88 ? -5.678 5.974 -1.291 1.00 93.50 88 PHE A C 1
ATOM 656 O O . PHE A 1 88 ? -4.710 6.201 -0.560 1.00 93.50 88 PHE A O 1
ATOM 663 N N . TRP A 1 89 ? -5.550 5.595 -2.560 1.00 93.94 89 TRP A N 1
ATOM 664 C CA . TRP A 1 89 ? -4.248 5.595 -3.207 1.00 93.94 89 TRP A CA 1
ATOM 665 C C . TRP A 1 89 ? -3.743 7.034 -3.377 1.00 93.94 89 TRP A C 1
ATOM 667 O O . TRP A 1 89 ? -4.528 7.924 -3.694 1.00 93.94 89 TRP A O 1
ATOM 677 N N . SER A 1 90 ? -2.448 7.260 -3.156 1.00 91.56 90 SER A N 1
ATOM 678 C CA . SER A 1 90 ? -1.863 8.595 -2.983 1.00 91.56 90 SER A CA 1
ATOM 679 C C . SER A 1 90 ? -1.996 9.498 -4.208 1.00 91.56 90 SER A C 1
ATOM 681 O O . SER A 1 90 ? -2.180 10.698 -4.056 1.00 91.56 90 SER A O 1
ATOM 683 N N . THR A 1 91 ? -1.905 8.944 -5.418 1.00 93.44 91 THR A N 1
ATOM 684 C CA . THR A 1 91 ? -2.159 9.698 -6.653 1.00 93.44 91 THR A CA 1
ATOM 685 C C . THR A 1 91 ? -2.735 8.815 -7.756 1.00 93.44 91 THR A C 1
ATOM 687 O O . THR A 1 91 ? -2.304 7.683 -7.980 1.00 93.44 91 THR A O 1
ATOM 690 N N . TRP A 1 92 ? -3.709 9.352 -8.486 1.00 94.19 92 TRP A N 1
ATOM 691 C CA . TRP A 1 92 ? -4.221 8.689 -9.673 1.00 94.19 92 TRP A CA 1
ATOM 692 C C . TRP A 1 92 ? -3.188 8.697 -10.808 1.00 94.19 92 TRP A C 1
ATOM 694 O O . TRP A 1 92 ? -2.946 7.641 -11.391 1.00 94.19 92 TRP A O 1
ATOM 704 N N . ASN A 1 93 ? -2.552 9.841 -11.089 1.00 95.06 93 ASN A N 1
ATOM 705 C CA . ASN A 1 93 ? -1.713 10.052 -12.267 1.00 95.06 93 ASN A CA 1
ATOM 706 C C . ASN A 1 93 ? -0.235 10.294 -11.909 1.00 95.06 93 ASN A C 1
ATOM 708 O O . ASN A 1 93 ? 0.101 11.066 -11.013 1.00 95.06 93 ASN A O 1
ATOM 712 N N . ASP A 1 94 ? 0.669 9.668 -12.660 1.00 92.81 94 ASP A N 1
ATOM 713 C CA . ASP A 1 94 ? 2.121 9.856 -12.520 1.00 92.81 94 ASP A CA 1
ATOM 714 C C . ASP A 1 94 ? 2.606 11.290 -12.762 1.00 92.81 94 ASP A C 1
ATOM 716 O O . ASP A 1 94 ? 3.699 11.641 -12.328 1.00 92.81 94 ASP A O 1
ATOM 720 N N . GLY A 1 95 ? 1.839 12.099 -13.489 1.00 92.38 95 GLY A N 1
ATOM 721 C CA . GLY A 1 95 ? 2.131 13.510 -13.716 1.00 92.38 95 GLY A CA 1
ATOM 722 C C . GLY A 1 95 ? 2.015 14.358 -12.449 1.00 92.38 95 GLY A C 1
ATOM 723 O O . GLY A 1 95 ? 2.660 15.399 -12.379 1.00 92.38 95 GLY A O 1
ATOM 724 N N . ASP A 1 96 ? 1.250 13.903 -11.450 1.00 92.50 96 ASP A N 1
ATOM 725 C CA . ASP A 1 96 ? 1.137 14.583 -10.157 1.00 92.50 96 ASP A CA 1
ATOM 726 C C . ASP A 1 96 ? 2.347 14.265 -9.267 1.00 92.50 96 ASP A C 1
ATOM 728 O O . ASP A 1 96 ? 2.934 15.155 -8.655 1.00 92.50 96 ASP A O 1
ATOM 732 N N . ILE A 1 97 ? 2.714 12.978 -9.192 1.00 93.12 97 ILE A N 1
ATOM 733 C CA . ILE A 1 97 ? 3.867 12.477 -8.432 1.00 93.12 97 ILE A CA 1
ATOM 734 C C . ILE A 1 97 ? 4.524 11.345 -9.241 1.00 93.12 97 ILE A C 1
ATOM 736 O O . ILE A 1 97 ? 3.982 10.228 -9.284 1.00 93.12 97 ILE A O 1
ATOM 740 N N . PRO A 1 98 ? 5.697 11.591 -9.852 1.00 93.75 98 PRO A N 1
ATOM 741 C CA . PRO A 1 98 ? 6.398 10.607 -10.664 1.00 93.75 98 PRO A CA 1
ATOM 742 C C . PRO A 1 98 ? 6.573 9.250 -9.975 1.00 93.75 98 PRO A C 1
ATOM 744 O O . PRO A 1 98 ? 7.191 9.123 -8.918 1.00 93.75 98 PRO A O 1
ATOM 747 N N . GLY A 1 99 ? 6.050 8.198 -10.610 1.00 94.62 99 GLY A N 1
ATOM 748 C CA . GLY A 1 99 ? 6.180 6.815 -10.154 1.00 94.62 99 GLY A CA 1
ATOM 749 C C . GLY A 1 99 ? 5.151 6.358 -9.120 1.00 94.62 99 GLY A C 1
ATOM 750 O O . GLY A 1 99 ? 5.198 5.185 -8.746 1.00 94.62 99 GLY A O 1
ATOM 751 N N . TYR A 1 100 ? 4.233 7.216 -8.671 1.00 95.44 100 TYR A N 1
ATOM 752 C CA . TYR A 1 100 ? 3.175 6.842 -7.723 1.00 95.44 100 TYR A CA 1
ATOM 753 C C . TYR A 1 100 ? 1.803 6.648 -8.369 1.00 95.44 100 TYR A C 1
ATOM 755 O O . TYR A 1 100 ? 0.913 6.101 -7.719 1.00 95.44 100 TYR A O 1
ATOM 763 N N . GLY A 1 101 ? 1.613 7.066 -9.618 1.00 95.38 101 GLY A N 1
ATOM 764 C CA . GLY A 1 101 ? 0.340 6.965 -10.316 1.00 95.38 101 GLY A CA 1
ATOM 765 C C . GLY A 1 101 ? -0.097 5.520 -10.543 1.00 95.38 101 GLY A C 1
ATOM 766 O O . GLY A 1 101 ? 0.691 4.658 -10.956 1.00 95.38 101 GLY A O 1
ATOM 767 N N . VAL A 1 102 ? -1.389 5.270 -10.322 1.00 95.31 102 VAL A N 1
ATOM 768 C CA . VAL A 1 102 ? -2.077 4.055 -10.796 1.00 95.31 102 VAL A CA 1
ATOM 769 C C . VAL A 1 102 ? -2.188 4.067 -12.326 1.00 95.31 102 VAL A C 1
ATOM 771 O O . VAL A 1 102 ? -2.186 3.016 -12.971 1.00 95.31 102 VAL A O 1
ATOM 774 N N . VAL A 1 103 ? -2.227 5.261 -12.921 1.00 96.00 103 VAL A N 1
ATOM 775 C CA . VAL A 1 103 ? -2.059 5.484 -14.357 1.00 96.00 103 VAL A CA 1
ATOM 776 C C . VAL A 1 103 ? -0.823 6.339 -14.637 1.00 96.00 103 VAL A C 1
ATOM 778 O O . VAL A 1 103 ? -0.416 7.163 -13.817 1.00 96.00 103 VAL A O 1
ATOM 781 N N . ASP A 1 104 ? -0.203 6.127 -15.796 1.00 94.81 104 ASP A N 1
ATOM 782 C CA . ASP A 1 104 ? 0.925 6.923 -16.260 1.00 94.81 104 ASP A CA 1
ATOM 783 C C . ASP A 1 104 ? 0.464 8.320 -16.719 1.00 94.81 104 ASP A C 1
ATOM 785 O O . ASP A 1 104 ? -0.732 8.631 -16.744 1.00 94.81 104 ASP A O 1
ATOM 789 N N . SER A 1 105 ? 1.409 9.177 -17.109 1.00 93.50 105 SER A N 1
ATOM 790 C CA . SER A 1 105 ? 1.110 10.535 -17.586 1.00 93.50 105 SER A CA 1
ATOM 791 C C . SER A 1 105 ? 0.237 10.578 -18.849 1.00 93.50 105 SER A C 1
ATOM 793 O O . SER A 1 105 ? -0.358 11.612 -19.139 1.00 93.50 105 SER A O 1
ATOM 795 N N . ASN A 1 106 ? 0.100 9.461 -19.571 1.00 94.81 106 ASN A N 1
ATOM 796 C CA . ASN A 1 106 ? -0.781 9.320 -20.731 1.00 94.81 106 ASN A CA 1
ATOM 797 C C . ASN A 1 106 ? -2.130 8.669 -20.373 1.00 94.81 106 ASN A C 1
ATOM 799 O O . ASN A 1 106 ? -2.934 8.384 -21.260 1.00 94.81 106 ASN A O 1
ATOM 803 N N . GLY A 1 107 ? -2.385 8.404 -19.088 1.00 94.19 107 GLY A N 1
ATOM 804 C CA . GLY A 1 107 ? -3.612 7.777 -18.602 1.00 94.19 107 GLY A CA 1
ATOM 805 C C . GLY A 1 107 ? -3.652 6.255 -18.761 1.00 94.19 107 GLY A C 1
ATOM 806 O O . GLY A 1 107 ? -4.699 5.648 -18.529 1.00 94.19 107 GLY A O 1
ATOM 807 N N . LYS A 1 108 ? -2.543 5.605 -19.132 1.00 96.00 108 LYS A N 1
ATOM 808 C CA . LYS A 1 108 ? -2.474 4.144 -19.234 1.00 96.00 108 LYS A CA 1
ATOM 809 C C . LYS A 1 108 ? -2.202 3.537 -17.860 1.00 96.00 108 LYS A C 1
ATOM 811 O O . LYS A 1 108 ? -1.300 3.975 -17.155 1.00 96.00 108 LYS A O 1
ATOM 816 N N . ALA A 1 109 ? -2.944 2.492 -17.497 1.00 96.19 109 ALA A N 1
ATOM 817 C CA . ALA A 1 109 ? -2.720 1.759 -16.252 1.00 96.19 109 ALA A CA 1
ATOM 818 C C . ALA A 1 109 ? -1.263 1.283 -16.126 1.00 96.19 109 ALA A C 1
ATOM 820 O O . ALA A 1 109 ? -0.688 0.730 -17.068 1.00 96.19 109 ALA A O 1
ATOM 821 N N . THR A 1 110 ? -0.673 1.502 -14.954 1.00 95.38 110 THR A N 1
ATOM 822 C CA . THR A 1 110 ? 0.747 1.222 -14.695 1.00 95.38 110 THR A CA 1
ATOM 823 C C . THR A 1 110 ? 0.984 -0.206 -14.222 1.00 95.38 110 THR A C 1
ATOM 825 O O . THR A 1 110 ? 2.081 -0.738 -14.385 1.00 95.38 110 THR A O 1
ATOM 828 N N . PHE A 1 111 ? -0.063 -0.831 -13.696 1.00 94.38 111 PHE A N 1
ATOM 829 C CA . PHE A 1 111 ? -0.198 -2.243 -13.361 1.00 94.38 111 PHE A CA 1
ATOM 830 C C . PHE A 1 111 ? -1.674 -2.640 -13.492 1.00 94.38 111 PHE A C 1
ATOM 832 O O . PHE A 1 111 ? -2.548 -1.785 -13.651 1.00 94.38 111 PHE A O 1
ATOM 839 N N . SER A 1 112 ? -1.968 -3.939 -13.445 1.00 92.19 112 SER A N 1
ATOM 840 C CA . SER A 1 112 ? -3.350 -4.414 -13.441 1.00 92.19 112 SER A CA 1
ATOM 841 C C . SER A 1 112 ? -3.962 -4.198 -12.059 1.00 92.19 112 SER A C 1
ATOM 843 O O . SER A 1 112 ? -3.432 -4.671 -11.060 1.00 92.19 112 SER A O 1
ATOM 845 N N . PHE A 1 113 ? -5.104 -3.521 -11.983 1.00 87.75 113 PHE A N 1
ATOM 846 C CA . PHE A 1 113 ? -5.849 -3.357 -10.737 1.00 87.75 113 PHE A CA 1
ATOM 847 C C . PHE A 1 113 ? -7.335 -3.592 -10.976 1.00 87.75 113 PHE A C 1
ATOM 849 O O . PHE A 1 113 ? -7.865 -3.363 -12.063 1.00 87.75 113 PHE A O 1
ATOM 856 N N . LYS A 1 114 ? -8.016 -4.071 -9.939 1.00 84.75 114 LYS A N 1
ATOM 857 C CA . LYS A 1 114 ? -9.459 -4.298 -9.942 1.00 84.75 114 LYS A CA 1
ATOM 858 C C . LYS A 1 114 ? -10.026 -3.933 -8.582 1.00 84.75 114 LYS A C 1
ATOM 860 O O . LYS A 1 114 ? -9.371 -4.150 -7.563 1.00 84.75 114 LYS A O 1
ATOM 865 N N . GLY A 1 115 ? -11.243 -3.401 -8.575 1.00 79.12 115 GLY A N 1
ATOM 866 C CA . GLY A 1 115 ? -12.004 -3.278 -7.339 1.00 79.12 115 GLY A CA 1
ATOM 867 C C . GLY A 1 115 ? -12.291 -4.667 -6.774 1.00 79.12 115 GLY A C 1
ATOM 868 O O . GLY A 1 115 ? -12.599 -5.595 -7.525 1.00 79.12 115 GLY A O 1
ATOM 869 N N . VAL A 1 116 ? -12.185 -4.806 -5.458 1.00 80.69 116 VAL A N 1
ATOM 870 C CA . VAL A 1 116 ? -12.580 -6.019 -4.739 1.00 80.69 116 VAL A CA 1
ATOM 871 C C . VAL A 1 116 ? -13.757 -5.701 -3.829 1.00 80.69 116 VAL A C 1
ATOM 873 O O . VAL A 1 116 ? -13.847 -4.605 -3.274 1.00 80.69 116 VAL A O 1
ATOM 876 N N . THR A 1 117 ? -14.686 -6.646 -3.702 1.00 77.44 117 THR A N 1
ATOM 877 C CA . THR A 1 117 ? -15.748 -6.552 -2.703 1.00 77.44 117 THR A CA 1
ATOM 878 C C . THR A 1 117 ? -15.305 -7.294 -1.462 1.00 77.44 117 THR A C 1
ATOM 880 O O . THR A 1 117 ? -15.006 -8.485 -1.499 1.00 77.44 117 THR A O 1
ATOM 883 N N . CYS A 1 118 ? -15.306 -6.543 -0.378 1.00 75.62 118 CYS A N 1
ATOM 884 C CA . CYS A 1 118 ? -15.183 -6.995 0.986 1.00 75.62 118 CYS A CA 1
ATOM 885 C C . CYS A 1 118 ? -16.349 -6.340 1.722 1.00 75.62 118 CYS A C 1
ATOM 887 O O . CYS A 1 118 ? -16.718 -6.804 2.814 1.00 75.62 118 CYS A O 1
#

Sequence (118 aa):
LPFLSGSATTGSAAWPSLQSDLKWFSQQSNGKKITLTETGWPRNTAEWKSASKNAVASTSSSEGWMNVLNDHCSDMKSIAGKGGVGWFWSTWNDGDIPGYGVVDSNGKATFSFKGVTC

Radius of gyration: 14.21 Å; chains: 1; bounding box: 36×24×42 Å